Protein AF-A0AA87IMZ4-F1 (afdb_monomer_lite)

Structure (mmCIF, N/CA/C/O backbone):
data_AF-A0AA87IMZ4-F1
#
_entry.id   AF-A0AA87IMZ4-F1
#
loop_
_atom_site.group_PDB
_atom_site.id
_atom_site.type_symbol
_atom_site.label_atom_id
_atom_site.label_alt_id
_atom_site.label_comp_id
_atom_site.label_asym_id
_atom_site.label_entity_id
_atom_site.label_seq_id
_atom_site.pdbx_PDB_ins_code
_atom_site.Cartn_x
_atom_site.Cartn_y
_atom_site.Cartn_z
_atom_site.occupancy
_atom_site.B_iso_or_equiv
_atom_site.auth_seq_id
_atom_site.auth_comp_id
_atom_site.auth_asym_id
_atom_site.auth_atom_id
_atom_site.pdbx_PDB_model_num
ATOM 1 N N . MET A 1 1 ? -17.765 19.071 23.554 1.00 45.53 1 MET A N 1
ATOM 2 C CA . MET A 1 1 ? -17.766 17.863 22.686 1.00 45.53 1 MET A CA 1
ATOM 3 C C . MET A 1 1 ? -16.624 17.782 21.659 1.00 45.53 1 MET A C 1
ATOM 5 O O . MET A 1 1 ? -16.125 16.682 21.465 1.00 45.53 1 MET A O 1
ATOM 9 N N . LYS A 1 2 ? -16.145 18.875 21.032 1.00 45.09 2 LYS A N 1
ATOM 10 C CA . LYS A 1 2 ? -15.076 18.813 19.998 1.00 45.09 2 LYS A CA 1
ATOM 11 C C . LYS A 1 2 ? -13.703 18.301 20.492 1.00 45.09 2 LYS A C 1
ATOM 13 O O . LYS A 1 2 ? -13.0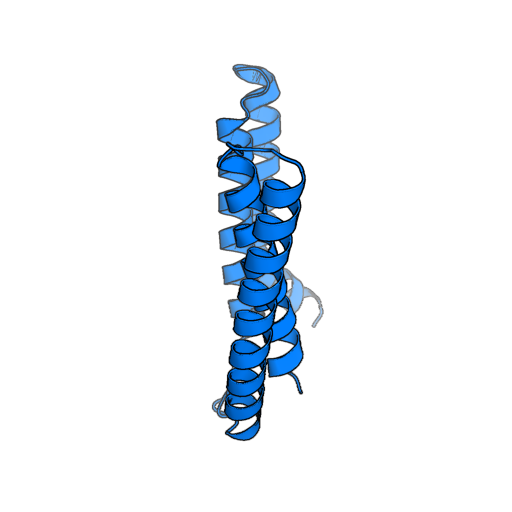43 17.574 19.759 1.00 45.09 2 LYS A O 1
ATOM 18 N N . LYS A 1 3 ? -13.305 18.582 21.744 1.00 49.62 3 LYS A N 1
ATOM 19 C CA . LYS A 1 3 ? -12.009 18.141 22.320 1.00 49.62 3 LYS A CA 1
ATOM 20 C C . LYS A 1 3 ? -11.823 16.610 22.367 1.00 49.62 3 LYS A C 1
ATOM 22 O O . LYS A 1 3 ? -10.709 16.136 22.191 1.00 49.62 3 LYS A O 1
ATOM 27 N N . LYS A 1 4 ? -12.906 15.828 22.523 1.00 58.91 4 LYS A N 1
ATOM 28 C CA . LYS A 1 4 ? -12.846 14.350 22.554 1.00 58.91 4 LYS A CA 1
ATOM 29 C C . LYS A 1 4 ? -12.491 13.726 21.196 1.00 58.91 4 LYS A C 1
ATOM 31 O O . LYS A 1 4 ? -11.897 12.659 21.190 1.00 58.91 4 LYS A O 1
ATOM 36 N N . LYS A 1 5 ? -12.825 14.376 20.069 1.00 60.28 5 LYS A N 1
ATOM 37 C CA . LYS A 1 5 ? -12.535 13.852 18.718 1.00 60.28 5 LYS A CA 1
ATOM 38 C C . LYS A 1 5 ? -11.050 13.960 18.353 1.00 60.28 5 LYS A C 1
ATOM 40 O O . LYS A 1 5 ? -10.497 13.007 17.824 1.00 60.28 5 LYS A O 1
ATOM 45 N N . TYR A 1 6 ? -10.396 15.081 18.666 1.00 62.72 6 TYR A N 1
ATOM 46 C CA . TYR A 1 6 ? -8.963 15.268 18.379 1.00 62.72 6 TYR A CA 1
ATOM 47 C C . TYR A 1 6 ? -8.064 14.409 19.276 1.00 62.72 6 TYR A C 1
ATOM 49 O O . TYR A 1 6 ? -7.035 13.926 18.818 1.00 62.72 6 TYR A O 1
ATOM 57 N N . ALA A 1 7 ? -8.489 14.142 20.516 1.00 70.06 7 ALA A N 1
ATOM 58 C CA . ALA A 1 7 ? -7.759 13.271 21.437 1.00 70.06 7 ALA A CA 1
ATOM 59 C C . ALA A 1 7 ? -7.570 11.839 20.900 1.00 70.06 7 ALA A C 1
ATOM 61 O O . ALA A 1 7 ? -6.567 11.204 21.202 1.00 70.06 7 ALA A O 1
ATOM 62 N N . GLN A 1 8 ? -8.490 11.335 20.071 1.00 75.00 8 GLN A N 1
ATOM 63 C CA . GLN A 1 8 ? -8.351 10.000 19.478 1.00 75.00 8 GLN A CA 1
ATOM 64 C C . GLN A 1 8 ? -7.275 9.968 18.379 1.00 75.00 8 GLN A C 1
ATOM 66 O O . GLN A 1 8 ? -6.652 8.942 18.150 1.00 75.00 8 GLN A O 1
ATOM 71 N N . TRP A 1 9 ? -6.987 11.107 17.743 1.00 81.81 9 TRP A N 1
ATOM 72 C CA . TRP A 1 9 ? -5.956 11.224 16.706 1.00 81.81 9 TRP A CA 1
ATOM 73 C C . TRP A 1 9 ? -4.558 11.530 17.256 1.00 81.81 9 TRP A C 1
ATOM 75 O O . TRP A 1 9 ? -3.615 11.683 16.483 1.00 81.81 9 TRP A O 1
ATOM 85 N N . ASN A 1 10 ? -4.404 11.589 18.582 1.00 85.38 10 ASN A N 1
ATOM 86 C CA . ASN A 1 10 ? -3.187 12.067 19.234 1.00 85.38 10 ASN A CA 1
ATOM 87 C C . ASN A 1 10 ? -1.942 11.246 18.860 1.00 85.38 10 ASN A C 1
ATOM 89 O O . ASN A 1 10 ? -0.884 11.816 18.631 1.00 85.38 10 ASN A O 1
ATOM 93 N N . ILE A 1 11 ? -2.084 9.923 18.715 1.00 84.31 11 ILE A N 1
ATOM 94 C CA . ILE A 1 11 ? -0.974 9.038 18.331 1.00 84.31 11 ILE A CA 1
ATOM 95 C C . ILE A 1 11 ? -0.482 9.378 16.918 1.00 84.31 11 ILE A C 1
ATOM 97 O O . ILE A 1 11 ? 0.705 9.583 16.711 1.00 84.31 11 ILE A O 1
ATOM 101 N N . THR A 1 12 ? -1.390 9.525 15.952 1.00 87.56 12 THR A N 1
ATOM 102 C CA . THR A 1 12 ? -1.039 9.901 14.573 1.00 87.56 12 THR A CA 1
ATOM 103 C C . THR A 1 12 ? -0.405 11.290 14.501 1.00 87.56 12 THR A C 1
ATOM 105 O O . THR A 1 12 ? 0.560 11.493 13.765 1.00 87.56 12 THR A O 1
ATOM 108 N N . ILE A 1 13 ? -0.929 12.249 15.269 1.00 87.06 13 ILE A N 1
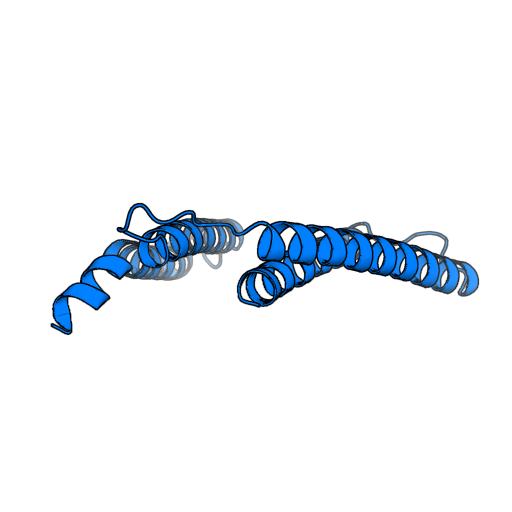ATOM 109 C CA . ILE A 1 13 ? -0.382 13.610 15.333 1.00 87.06 13 ILE A CA 1
ATOM 110 C C . ILE A 1 13 ? 1.041 13.574 15.907 1.00 87.06 13 ILE A C 1
ATOM 112 O O . ILE A 1 13 ? 1.950 14.154 15.315 1.00 87.06 13 ILE A O 1
ATOM 116 N N . ALA A 1 14 ? 1.260 12.830 16.995 1.00 87.94 14 ALA A N 1
ATOM 117 C CA . ALA A 1 14 ? 2.584 12.635 17.580 1.00 87.94 14 ALA A CA 1
ATOM 118 C C . ALA A 1 14 ? 3.557 11.964 16.594 1.00 87.94 14 ALA A C 1
ATOM 120 O O . ALA A 1 14 ? 4.678 12.437 16.419 1.00 87.94 14 ALA A O 1
ATOM 121 N N . SER A 1 15 ? 3.120 10.924 15.877 1.00 88.75 15 SER A N 1
ATOM 122 C CA . SER A 1 15 ? 3.929 10.264 14.843 1.00 88.75 15 SER A CA 1
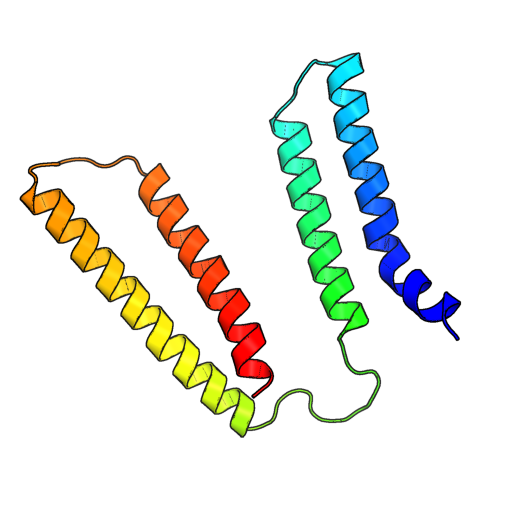ATOM 123 C C . SER A 1 15 ? 4.267 11.181 13.670 1.00 88.75 15 SER A C 1
ATOM 125 O O . SER A 1 15 ? 5.355 11.073 13.113 1.00 88.75 15 SER A O 1
ATOM 127 N N . THR A 1 16 ? 3.381 12.118 13.319 1.00 89.62 16 THR A N 1
ATOM 128 C CA . THR A 1 16 ? 3.662 13.142 12.298 1.00 89.62 16 THR A CA 1
ATOM 129 C C . THR A 1 16 ? 4.770 14.086 12.763 1.00 89.62 16 THR A C 1
ATOM 131 O O . THR A 1 16 ? 5.684 14.380 11.998 1.00 89.62 16 THR A O 1
ATOM 134 N N . GLY A 1 17 ? 4.751 14.492 14.037 1.00 89.94 17 GLY A N 1
ATOM 135 C CA . GLY A 1 17 ? 5.862 15.224 14.651 1.00 89.94 17 GLY A CA 1
ATOM 136 C C . GLY A 1 17 ? 7.173 14.429 14.637 1.00 89.94 17 GLY A C 1
ATOM 137 O O . GLY A 1 17 ? 8.221 14.983 14.316 1.00 89.94 17 GLY A O 1
ATOM 138 N N . GLY A 1 18 ? 7.108 13.119 14.899 1.00 89.19 18 GLY A N 1
ATOM 139 C CA . GLY A 1 18 ? 8.257 12.214 14.796 1.00 89.19 18 GLY A CA 1
ATOM 140 C C . GLY A 1 18 ? 8.851 12.153 13.385 1.00 89.19 18 GLY A C 1
ATOM 141 O O . GLY A 1 18 ? 10.064 12.262 13.232 1.00 89.19 18 GLY A O 1
ATOM 142 N N . LEU A 1 19 ? 8.008 12.065 12.350 1.00 91.56 19 LEU A N 1
ATOM 143 C CA . LEU A 1 19 ? 8.442 12.105 10.948 1.00 91.56 19 LEU A CA 1
ATOM 144 C C . LEU A 1 19 ? 9.164 13.418 10.616 1.00 91.56 19 LEU A C 1
ATOM 146 O O . LEU A 1 19 ? 10.233 13.401 10.013 1.00 91.56 19 LEU A O 1
ATOM 150 N N . ILE A 1 20 ? 8.597 14.551 11.037 1.00 91.56 20 ILE A N 1
ATOM 151 C CA . ILE A 1 20 ? 9.216 15.869 10.850 1.00 91.56 20 ILE A CA 1
ATOM 152 C C . ILE A 1 20 ? 10.585 15.910 11.542 1.00 91.56 20 ILE A C 1
ATOM 154 O O . ILE A 1 20 ? 11.551 16.387 10.953 1.00 91.56 20 ILE A O 1
ATOM 158 N N . GLY A 1 21 ? 10.693 15.346 12.749 1.00 89.69 21 GLY A N 1
ATOM 159 C CA . GLY A 1 21 ? 11.962 15.203 13.462 1.00 89.69 21 GLY A CA 1
ATOM 160 C C . GLY A 1 21 ? 12.997 14.370 12.701 1.00 89.69 21 GLY A C 1
ATOM 161 O O . GLY A 1 21 ? 14.155 14.771 12.633 1.00 89.69 21 GLY A O 1
ATOM 162 N N . VAL A 1 22 ? 12.592 13.261 12.071 1.00 89.62 22 VAL A N 1
ATOM 163 C CA . VAL A 1 22 ? 13.476 12.440 11.219 1.00 89.62 22 VAL A CA 1
ATOM 164 C C . VAL A 1 22 ? 13.934 13.218 9.983 1.00 89.62 22 VAL A C 1
ATOM 166 O O . VAL A 1 22 ? 15.118 13.199 9.656 1.00 89.62 22 VAL A O 1
ATOM 169 N N . ILE A 1 23 ? 13.035 13.945 9.317 1.00 89.62 23 ILE A N 1
ATOM 170 C CA . ILE A 1 23 ? 13.377 14.753 8.133 1.00 89.62 23 ILE A CA 1
ATOM 171 C C . ILE A 1 23 ? 14.370 15.862 8.504 1.00 89.62 23 ILE A C 1
ATOM 173 O O . ILE A 1 23 ? 15.376 16.042 7.826 1.00 89.62 23 ILE A O 1
ATOM 177 N N . ILE A 1 24 ? 14.124 16.581 9.601 1.00 90.44 24 ILE A N 1
ATOM 178 C CA . ILE A 1 24 ? 15.022 17.644 10.068 1.00 90.44 24 ILE A CA 1
ATOM 179 C C . ILE A 1 24 ? 16.362 17.056 10.533 1.00 90.44 24 ILE A C 1
ATOM 181 O O . ILE A 1 24 ? 17.417 17.576 10.182 1.00 90.44 24 ILE A O 1
ATOM 185 N N . GLY A 1 25 ? 16.335 15.959 11.294 1.00 88.12 25 GLY A N 1
ATOM 186 C CA . GLY A 1 25 ? 17.537 15.306 11.809 1.00 88.12 25 GLY A CA 1
ATOM 187 C C . GLY A 1 25 ? 18.441 14.782 10.695 1.00 88.12 25 GLY A C 1
ATOM 188 O O . GLY A 1 25 ? 19.638 15.054 10.699 1.00 88.12 25 GLY A O 1
ATOM 189 N N . THR A 1 26 ? 17.873 14.099 9.700 1.00 89.44 26 THR A N 1
ATOM 190 C CA . THR A 1 26 ? 18.637 13.628 8.532 1.00 89.44 26 THR A CA 1
ATOM 191 C C . THR A 1 26 ? 19.258 14.804 7.779 1.00 89.44 26 THR A C 1
ATOM 193 O O . THR A 1 26 ? 20.468 14.818 7.558 1.00 89.44 26 THR A O 1
ATOM 196 N N . PHE A 1 27 ? 18.479 15.857 7.509 1.00 85.75 27 PHE A N 1
ATOM 197 C CA . PHE A 1 27 ? 18.961 17.047 6.805 1.00 85.75 27 PHE A CA 1
ATOM 198 C C . PHE A 1 27 ? 20.136 17.753 7.507 1.00 85.75 27 PHE A C 1
ATOM 200 O O . PHE A 1 27 ? 21.028 18.258 6.830 1.00 85.75 27 PHE A O 1
ATOM 207 N N . ILE A 1 28 ? 20.157 17.778 8.845 1.00 86.75 28 ILE A N 1
ATOM 208 C CA . ILE A 1 28 ? 21.199 18.456 9.634 1.00 86.75 28 ILE A CA 1
ATOM 209 C C . ILE A 1 28 ? 22.451 17.585 9.827 1.00 86.75 28 ILE A C 1
ATOM 211 O O . ILE A 1 28 ? 23.560 18.110 9.761 1.00 86.75 28 ILE A O 1
ATOM 215 N N . PHE A 1 29 ? 22.298 16.284 10.100 1.00 83.25 29 PHE A N 1
ATOM 216 C CA . PHE A 1 29 ? 23.405 15.448 10.593 1.00 83.25 29 PHE A CA 1
ATOM 217 C C . PHE A 1 29 ? 24.052 14.540 9.543 1.00 83.25 29 PHE A C 1
ATOM 219 O O . PHE A 1 29 ? 25.249 14.278 9.635 1.00 83.25 29 PHE A O 1
ATOM 226 N N . SER A 1 30 ? 23.291 14.033 8.571 1.00 75.94 30 SER A N 1
ATOM 227 C C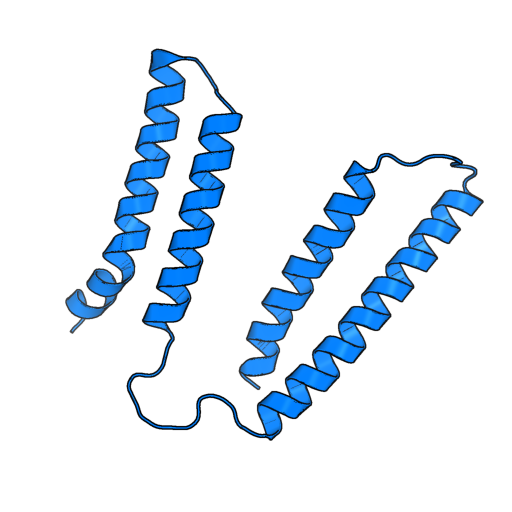A . SER A 1 30 ? 23.768 12.998 7.637 1.00 75.94 30 SER A CA 1
ATOM 228 C C . SER A 1 30 ? 23.512 13.317 6.162 1.00 75.94 30 SER A C 1
ATOM 230 O O . SER A 1 30 ? 23.932 12.555 5.295 1.00 75.94 30 SER A O 1
ATOM 232 N N . GLY A 1 31 ? 22.832 14.428 5.860 1.00 81.88 31 GLY A N 1
ATOM 233 C CA . GLY A 1 31 ? 22.295 14.713 4.529 1.00 81.88 31 GLY A CA 1
ATOM 234 C C . GLY A 1 31 ? 20.975 13.974 4.266 1.00 81.88 31 GLY A C 1
ATOM 235 O O . GLY A 1 31 ? 20.389 13.370 5.165 1.00 81.88 31 GLY A O 1
ATOM 236 N N . ILE A 1 32 ? 20.469 14.028 3.027 1.00 82.69 32 ILE A N 1
ATOM 237 C CA . ILE A 1 32 ? 19.190 13.387 2.665 1.00 82.69 32 ILE A CA 1
ATOM 238 C C . ILE A 1 32 ? 19.356 11.860 2.679 1.00 82.69 32 ILE A C 1
ATOM 240 O O . ILE A 1 32 ? 19.719 11.248 1.675 1.00 82.69 32 ILE A O 1
ATOM 244 N N . ASP A 1 33 ? 19.070 11.246 3.827 1.00 88.62 33 ASP A N 1
ATOM 245 C CA . ASP A 1 33 ? 18.985 9.796 3.976 1.00 88.62 33 ASP A CA 1
ATOM 246 C C . ASP A 1 33 ? 17.582 9.311 3.594 1.00 88.62 33 ASP A C 1
ATOM 248 O O . ASP A 1 33 ? 16.625 9.336 4.378 1.00 88.62 33 ASP A O 1
ATOM 252 N N . TRP A 1 34 ? 17.469 8.843 2.354 1.00 87.12 34 TRP A N 1
ATOM 253 C CA . TRP A 1 34 ? 16.234 8.281 1.823 1.00 87.12 34 TRP A CA 1
ATOM 254 C C . TRP A 1 34 ? 15.756 7.046 2.587 1.00 87.12 34 TRP A C 1
ATOM 256 O O . TRP A 1 34 ? 14.548 6.834 2.670 1.00 87.12 34 TRP A O 1
ATOM 266 N N . SER A 1 35 ? 16.657 6.255 3.177 1.00 89.44 35 SER A N 1
ATOM 267 C CA . SER A 1 35 ? 16.283 5.068 3.950 1.00 89.44 35 SER A CA 1
ATOM 268 C C . SER A 1 35 ? 15.535 5.467 5.221 1.00 89.44 35 SER A C 1
ATOM 270 O O . SER A 1 35 ? 14.432 4.979 5.481 1.00 89.44 35 SER A O 1
ATOM 272 N N . ALA A 1 36 ? 16.079 6.432 5.967 1.00 88.56 36 ALA A N 1
ATOM 273 C CA . ALA A 1 36 ? 15.452 6.959 7.174 1.00 88.56 36 ALA A CA 1
ATOM 274 C C . ALA A 1 36 ? 14.096 7.626 6.882 1.00 88.56 36 ALA A C 1
ATOM 276 O O . ALA A 1 36 ? 13.120 7.391 7.600 1.00 88.56 36 ALA A O 1
ATOM 277 N N . ILE A 1 37 ? 14.001 8.407 5.799 1.00 90.75 37 ILE A N 1
ATOM 278 C CA . ILE A 1 37 ? 12.748 9.064 5.394 1.00 90.75 37 ILE A CA 1
ATOM 279 C C . ILE A 1 37 ? 11.692 8.027 4.997 1.00 90.75 37 ILE A C 1
ATOM 281 O O . ILE A 1 37 ? 10.560 8.086 5.481 1.00 90.75 37 ILE A O 1
ATOM 285 N N . LEU A 1 38 ? 12.045 7.048 4.158 1.00 89.94 38 LEU A N 1
ATOM 286 C CA . LEU A 1 38 ? 11.117 5.998 3.727 1.00 89.94 38 LEU A CA 1
ATOM 287 C C . LEU A 1 38 ? 10.672 5.115 4.899 1.00 89.94 38 LEU A C 1
ATOM 289 O O . LEU A 1 38 ? 9.485 4.789 5.006 1.00 89.94 38 LEU A O 1
ATOM 293 N N . GLY A 1 39 ? 11.585 4.781 5.814 1.00 90.50 39 GLY A N 1
ATOM 294 C CA . GLY A 1 39 ? 11.266 4.073 7.053 1.00 90.50 39 GLY A CA 1
ATOM 295 C C . GLY A 1 39 ? 10.294 4.861 7.934 1.00 90.50 39 GLY A C 1
ATOM 296 O O . GLY A 1 39 ? 9.286 4.316 8.389 1.00 90.50 39 GLY A O 1
ATOM 297 N N . GLY A 1 40 ? 10.532 6.165 8.101 1.00 91.19 40 GLY A N 1
ATOM 298 C CA . GLY A 1 40 ? 9.646 7.067 8.836 1.00 91.19 40 GLY A CA 1
ATOM 299 C C . GLY A 1 40 ? 8.247 7.161 8.223 1.00 91.19 40 GLY A C 1
ATOM 300 O O . GLY A 1 40 ? 7.251 7.046 8.941 1.00 91.19 40 GLY A O 1
ATOM 301 N N . ILE A 1 41 ? 8.154 7.318 6.897 1.00 92.06 41 ILE A N 1
ATOM 302 C CA . ILE A 1 41 ? 6.872 7.362 6.173 1.00 92.06 41 ILE A CA 1
ATOM 303 C C . ILE A 1 41 ? 6.114 6.047 6.362 1.00 92.06 41 ILE A C 1
ATOM 305 O O . ILE A 1 41 ? 4.919 6.058 6.657 1.00 92.06 41 ILE A O 1
ATOM 309 N N . THR A 1 42 ? 6.812 4.916 6.247 1.00 90.19 42 THR A N 1
ATOM 310 C CA . THR A 1 42 ? 6.221 3.585 6.426 1.00 90.19 42 THR A CA 1
ATOM 311 C C . THR A 1 42 ? 5.674 3.410 7.843 1.00 90.19 42 THR A C 1
ATOM 313 O O . THR A 1 42 ? 4.523 3.007 8.018 1.00 90.19 42 THR A O 1
ATOM 316 N N . GLY A 1 43 ? 6.450 3.783 8.866 1.00 90.25 43 GLY A N 1
ATOM 317 C CA . GLY A 1 43 ? 6.010 3.736 10.263 1.00 90.25 43 GLY A CA 1
ATOM 318 C C . GLY A 1 43 ? 4.791 4.624 10.529 1.00 90.25 43 GLY A C 1
ATOM 319 O O . GLY A 1 43 ? 3.823 4.185 11.155 1.00 90.25 43 GLY A O 1
ATOM 320 N N . LEU A 1 44 ? 4.788 5.849 9.992 1.00 93.12 44 LEU A N 1
ATOM 321 C CA . LEU A 1 44 ? 3.645 6.758 10.092 1.00 93.12 44 LEU A CA 1
ATOM 322 C C . LEU A 1 44 ? 2.398 6.175 9.426 1.00 93.12 44 LEU A C 1
ATOM 324 O O . LEU A 1 44 ? 1.309 6.273 9.988 1.00 93.12 44 LEU A O 1
ATOM 328 N N . PHE A 1 45 ? 2.548 5.546 8.262 1.00 89.12 45 PHE A N 1
ATOM 329 C CA . PHE A 1 45 ? 1.436 4.929 7.548 1.00 89.12 45 PHE A CA 1
ATOM 330 C C . PHE A 1 45 ? 0.800 3.786 8.353 1.00 89.12 45 PHE A C 1
ATOM 332 O O . PHE A 1 45 ? -0.424 3.734 8.483 1.00 89.12 45 PHE A O 1
ATOM 339 N N . ILE A 1 46 ? 1.615 2.924 8.972 1.00 89.44 46 ILE A N 1
ATOM 340 C CA . ILE A 1 46 ? 1.137 1.836 9.842 1.00 89.44 46 ILE A CA 1
ATOM 341 C C . ILE A 1 46 ? 0.365 2.399 11.040 1.00 89.44 46 ILE A C 1
ATOM 343 O O . ILE A 1 46 ? -0.756 1.968 11.320 1.00 89.44 46 ILE A O 1
ATOM 347 N N . ILE A 1 47 ? 0.929 3.396 11.727 1.00 91.31 47 ILE A N 1
ATOM 348 C CA . ILE A 1 47 ? 0.289 4.018 12.893 1.00 91.31 47 ILE A CA 1
ATOM 349 C C . ILE A 1 47 ? -1.000 4.743 12.492 1.00 91.31 47 ILE A C 1
ATOM 351 O O . ILE A 1 47 ? -2.005 4.667 13.202 1.00 91.31 47 ILE A O 1
ATOM 355 N N . PHE A 1 48 ? -1.001 5.427 11.347 1.00 89.81 48 PHE A N 1
ATOM 356 C CA . PHE A 1 48 ? -2.187 6.074 10.799 1.00 89.81 48 PHE A CA 1
ATOM 357 C C . PHE A 1 48 ? -3.302 5.062 10.534 1.00 89.81 48 PHE A C 1
ATOM 359 O O . PHE A 1 48 ? -4.426 5.288 10.976 1.00 89.81 48 PHE A O 1
ATOM 366 N N . LEU A 1 49 ? -3.002 3.944 9.866 1.00 86.44 49 LEU A N 1
ATOM 367 C CA . LEU A 1 49 ? -3.985 2.893 9.605 1.00 86.44 49 LEU A CA 1
ATOM 368 C C . LEU A 1 49 ? -4.525 2.298 10.906 1.00 86.44 49 LEU A C 1
ATOM 370 O O . LEU A 1 49 ? -5.740 2.232 11.079 1.00 86.44 49 LEU A O 1
ATOM 374 N N . GLY A 1 50 ? -3.648 1.930 11.844 1.00 85.75 50 GLY A N 1
ATOM 375 C CA . GLY A 1 50 ? -4.058 1.394 13.143 1.00 85.75 50 GLY A CA 1
ATOM 376 C C . GLY A 1 50 ? -4.983 2.351 13.898 1.00 85.75 50 GLY A C 1
ATOM 377 O O . GLY A 1 50 ? -6.046 1.952 14.379 1.00 85.75 50 GLY A O 1
ATOM 378 N N . ASN A 1 51 ? -4.640 3.640 13.929 1.00 88.69 51 ASN A N 1
ATOM 379 C CA . ASN A 1 51 ? -5.472 4.641 14.584 1.00 88.69 51 ASN A CA 1
ATOM 380 C C . ASN A 1 51 ? -6.782 4.913 13.824 1.00 88.69 51 ASN A C 1
ATOM 382 O O . ASN A 1 51 ? -7.834 5.099 14.432 1.00 88.69 51 ASN A O 1
ATOM 386 N N . LEU A 1 52 ? -6.758 4.879 12.490 1.00 85.06 52 LEU A N 1
ATOM 387 C CA . LEU A 1 52 ? -7.957 4.989 11.663 1.00 85.06 52 LEU A CA 1
ATOM 388 C C . LEU A 1 52 ? -8.950 3.863 11.980 1.00 85.06 52 LEU A C 1
ATOM 390 O O . LEU A 1 52 ? -10.143 4.140 12.122 1.00 85.06 52 LEU A O 1
ATOM 394 N N . PH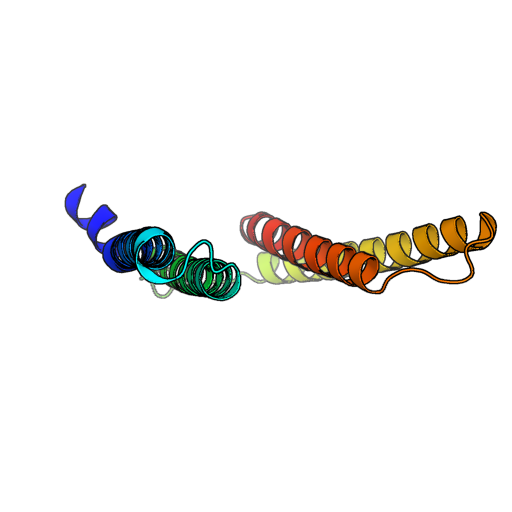E A 1 53 ? -8.473 2.621 12.116 1.00 82.44 53 PHE A N 1
ATOM 395 C CA . PHE A 1 53 ? -9.304 1.488 12.529 1.00 82.44 53 PHE A CA 1
ATOM 396 C C . PHE A 1 53 ? -9.823 1.664 13.957 1.00 82.44 53 PHE A C 1
ATOM 398 O O . PHE A 1 53 ? -11.021 1.514 14.178 1.00 82.44 53 PHE A O 1
ATOM 405 N N . TYR A 1 54 ? -8.973 2.078 14.902 1.00 82.75 54 TYR A N 1
ATOM 406 C CA . TYR A 1 54 ? -9.383 2.341 16.286 1.00 82.75 54 TYR A CA 1
ATOM 407 C C . TYR A 1 54 ? -10.486 3.408 16.389 1.00 82.75 54 TYR A C 1
ATOM 409 O O . TYR A 1 54 ? -11.462 3.242 17.117 1.00 82.75 54 TYR A O 1
ATOM 417 N N . VAL A 1 55 ? -10.363 4.501 15.632 1.00 81.56 55 VAL A N 1
ATOM 418 C CA . VAL A 1 55 ? -11.348 5.594 15.617 1.00 81.56 55 VAL A CA 1
ATOM 419 C C . VAL A 1 55 ? -12.657 5.175 14.944 1.00 81.56 55 VAL A C 1
ATOM 421 O O . VAL A 1 55 ? -13.720 5.668 15.326 1.00 81.56 55 VAL A O 1
ATOM 424 N N . ARG A 1 56 ? -12.589 4.316 13.919 1.00 76.94 56 ARG A N 1
ATOM 425 C CA . ARG A 1 56 ? -13.759 3.877 13.142 1.00 76.94 56 ARG A CA 1
ATOM 426 C C . ARG A 1 56 ? -14.447 2.628 13.684 1.00 76.94 56 ARG A C 1
ATOM 428 O O . ARG A 1 56 ? -15.587 2.395 13.291 1.00 76.94 56 ARG A O 1
ATOM 435 N N . SER A 1 57 ? -13.791 1.852 14.542 1.00 74.69 57 SER A N 1
ATOM 436 C CA . SER A 1 57 ? -14.394 0.678 15.171 1.00 74.69 57 SER A CA 1
ATOM 437 C C . SER A 1 57 ? -15.578 1.095 16.041 1.00 74.69 57 SER A C 1
ATOM 439 O O . SER A 1 57 ? -15.554 2.126 16.730 1.00 74.69 57 SER A O 1
ATOM 441 N N . LYS A 1 58 ? -16.660 0.319 15.950 1.00 63.97 58 LYS A N 1
ATOM 442 C CA . LYS A 1 58 ? -17.869 0.586 16.719 1.00 63.97 58 LYS A CA 1
ATOM 443 C C . LYS A 1 58 ? -17.599 0.299 18.192 1.00 63.97 58 LYS A C 1
ATOM 445 O O . LYS A 1 58 ? -16.898 -0.635 18.556 1.00 63.97 58 LYS A O 1
ATOM 450 N N . LYS A 1 59 ? -18.189 1.117 19.063 1.00 69.56 59 LYS A N 1
ATOM 451 C CA . LYS A 1 59 ? -18.188 0.869 20.515 1.00 69.56 59 LYS A CA 1
ATOM 452 C C . LYS A 1 59 ? -19.414 0.085 20.981 1.00 69.56 59 LYS A C 1
ATOM 454 O O . LYS A 1 59 ? -19.515 -0.229 22.164 1.00 69.56 59 LYS A O 1
ATOM 459 N N . ASP A 1 60 ? -20.364 -0.149 20.082 1.00 72.00 60 ASP A N 1
ATOM 460 C CA . ASP A 1 60 ? -21.571 -0.916 20.359 1.00 72.00 60 ASP A CA 1
ATOM 461 C C . ASP A 1 60 ? -21.358 -2.405 20.046 1.00 72.00 60 ASP A C 1
ATOM 463 O O . ASP A 1 60 ? -20.406 -2.786 19.373 1.00 72.00 60 ASP A O 1
ATOM 467 N N . LYS A 1 61 ? -22.235 -3.260 20.581 1.00 67.88 61 LYS A N 1
ATOM 468 C CA . LYS A 1 61 ? -22.176 -4.718 20.390 1.00 67.88 61 LYS A CA 1
ATOM 469 C C . LYS A 1 61 ? -22.921 -5.181 19.130 1.00 67.88 61 LYS A C 1
ATOM 471 O O . LYS A 1 61 ? -23.329 -6.338 19.064 1.00 67.88 61 LYS A O 1
ATOM 476 N N . THR A 1 62 ? -23.178 -4.289 18.168 1.00 67.25 62 THR A N 1
ATOM 477 C CA . THR A 1 62 ? -23.846 -4.704 16.927 1.00 67.25 62 THR A CA 1
ATOM 478 C C . THR A 1 62 ? -22.862 -5.455 16.034 1.00 67.25 62 THR A C 1
ATOM 480 O O . THR A 1 62 ? -21.686 -5.088 16.004 1.00 67.25 62 THR A O 1
ATOM 483 N N . PRO A 1 63 ? -23.306 -6.493 15.302 1.00 66.06 63 PRO A N 1
ATOM 484 C CA . PRO A 1 63 ? -22.454 -7.159 14.328 1.00 66.06 63 PRO A CA 1
ATOM 485 C C . PRO A 1 63 ? -21.859 -6.130 13.360 1.00 66.06 63 PRO A C 1
ATOM 487 O O . PRO A 1 63 ? -22.576 -5.310 12.780 1.00 66.06 63 PRO A O 1
ATOM 490 N N . GLU A 1 64 ? -20.534 -6.140 13.215 1.00 65.75 64 GLU A N 1
ATOM 491 C CA . GLU A 1 64 ? -19.835 -5.213 12.319 1.00 65.75 64 GLU A CA 1
ATOM 492 C C . GLU A 1 64 ? -20.060 -5.561 10.841 1.00 65.75 64 GLU A C 1
ATOM 494 O O . GLU A 1 64 ? -19.966 -4.680 9.986 1.00 65.75 64 GLU A O 1
ATOM 499 N N . VAL A 1 65 ? -20.396 -6.821 10.542 1.00 68.12 65 VAL A N 1
ATOM 500 C CA . VAL A 1 65 ? -20.558 -7.340 9.182 1.00 68.12 65 VAL A CA 1
ATOM 501 C C . VAL A 1 65 ? -21.914 -8.023 9.043 1.00 68.12 65 VAL A C 1
ATOM 503 O O . VAL A 1 65 ? -22.218 -8.972 9.759 1.00 68.12 65 VAL A O 1
ATOM 506 N N . ASP A 1 66 ? -22.707 -7.525 8.100 1.00 79.56 66 ASP A N 1
ATOM 507 C CA . ASP A 1 66 ? -23.948 -8.142 7.635 1.00 79.56 66 ASP A CA 1
ATOM 508 C C . ASP A 1 66 ? -23.638 -9.178 6.531 1.00 79.56 66 ASP A C 1
ATOM 510 O O . ASP A 1 66 ? -22.656 -9.037 5.791 1.00 79.56 66 ASP A O 1
ATOM 514 N N . GLU A 1 67 ? -24.483 -10.198 6.370 1.00 83.88 67 GLU A N 1
ATOM 515 C CA . GLU A 1 67 ? -24.385 -11.199 5.296 1.00 83.88 67 GLU A CA 1
ATOM 516 C C . GLU A 1 67 ? -24.361 -10.532 3.912 1.00 83.88 67 GLU A C 1
ATOM 518 O O . GLU A 1 67 ? -23.627 -10.948 3.008 1.00 83.88 67 GLU A O 1
ATOM 523 N N . ARG A 1 68 ? -25.105 -9.427 3.762 1.00 82.31 68 ARG A N 1
ATOM 524 C CA . ARG A 1 68 ? -25.108 -8.593 2.554 1.00 82.31 68 ARG A CA 1
ATOM 525 C C . ARG A 1 68 ? -23.730 -7.999 2.268 1.00 82.31 68 ARG A C 1
ATOM 527 O O . ARG A 1 68 ? -23.249 -8.080 1.136 1.00 82.31 68 ARG A O 1
ATOM 534 N N . THR A 1 69 ? -23.076 -7.454 3.292 1.00 85.12 69 THR A N 1
ATOM 535 C CA . THR A 1 69 ? -21.721 -6.901 3.189 1.00 85.12 69 THR A CA 1
ATOM 536 C C . THR A 1 69 ? -20.726 -7.995 2.819 1.00 85.12 69 THR A C 1
ATOM 538 O O . THR A 1 69 ? -19.905 -7.797 1.925 1.00 85.12 69 THR A O 1
ATOM 541 N N . LEU A 1 70 ? -20.834 -9.177 3.432 1.00 86.00 70 LEU A N 1
ATOM 542 C CA . LEU A 1 70 ? -19.969 -10.316 3.121 1.00 86.00 70 LEU A CA 1
ATOM 543 C C . LEU A 1 70 ? -20.103 -10.748 1.652 1.00 86.00 70 LEU A C 1
ATOM 545 O O . LEU A 1 70 ? -19.098 -10.947 0.966 1.00 86.00 70 LEU A O 1
ATOM 549 N N . ASN A 1 71 ? -21.332 -10.847 1.141 1.00 89.75 71 ASN A N 1
ATOM 550 C CA . ASN A 1 71 ? -21.574 -11.254 -0.241 1.00 89.75 71 ASN A CA 1
ATOM 551 C C . ASN A 1 71 ? -21.094 -10.192 -1.250 1.00 89.75 71 ASN A C 1
ATOM 553 O O . ASN A 1 71 ? -20.479 -10.531 -2.264 1.00 89.75 71 ASN A O 1
ATOM 557 N N . ASN A 1 72 ? -21.305 -8.905 -0.955 1.00 89.12 72 ASN A N 1
ATOM 558 C CA . ASN A 1 72 ? -20.802 -7.796 -1.771 1.00 89.12 72 ASN A CA 1
ATOM 559 C C . ASN A 1 72 ? -19.268 -7.790 -1.830 1.00 89.12 72 ASN A C 1
ATOM 561 O O . ASN A 1 72 ? -18.693 -7.678 -2.913 1.00 89.12 72 ASN A O 1
ATOM 565 N N . MET A 1 73 ? -18.605 -7.985 -0.687 1.00 90.19 73 MET A N 1
ATOM 566 C CA . MET A 1 73 ? -17.146 -8.074 -0.602 1.00 90.19 73 MET A CA 1
ATOM 567 C C . MET A 1 73 ? -16.604 -9.275 -1.379 1.00 90.19 73 MET A C 1
ATOM 569 O O . MET A 1 73 ? -15.649 -9.134 -2.140 1.00 90.19 73 MET A O 1
ATOM 573 N N . ARG A 1 74 ? -17.242 -10.447 -1.255 1.00 90.69 74 ARG A N 1
ATOM 574 C CA . ARG A 1 74 ? -16.848 -11.652 -1.999 1.00 90.69 74 ARG A CA 1
ATOM 575 C C . ARG A 1 74 ? -16.943 -11.443 -3.510 1.00 90.69 74 ARG A C 1
ATOM 577 O O . ARG A 1 74 ? -16.004 -11.778 -4.228 1.00 90.69 74 ARG A O 1
ATOM 584 N N . LYS A 1 75 ? -18.049 -10.865 -3.993 1.00 92.75 75 LYS A N 1
ATOM 585 C CA . LYS A 1 75 ? -18.225 -10.538 -5.419 1.00 92.75 75 LYS A CA 1
ATOM 586 C C . LYS A 1 75 ? -17.187 -9.526 -5.892 1.00 92.75 75 LYS A C 1
ATOM 588 O O . LYS A 1 75 ? -16.581 -9.726 -6.9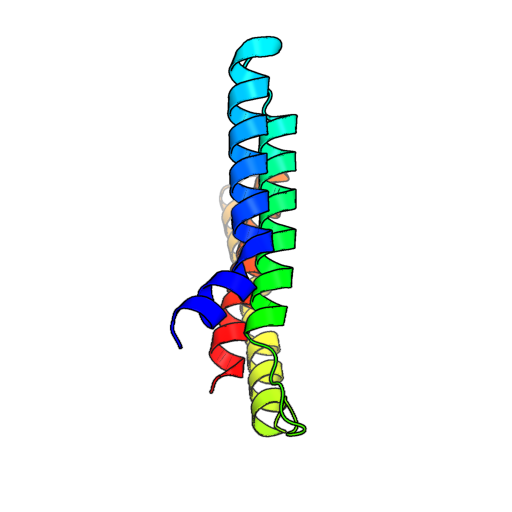38 1.00 92.75 75 LYS A O 1
ATOM 593 N N . TYR A 1 76 ? -16.955 -8.476 -5.109 1.00 93.94 76 TYR A N 1
ATOM 594 C CA . TYR A 1 76 ? -15.962 -7.458 -5.428 1.00 93.94 76 TYR A CA 1
ATOM 595 C C . TYR A 1 76 ? -14.555 -8.049 -5.572 1.00 93.94 76 TYR A C 1
ATOM 597 O O . TYR A 1 76 ? -13.919 -7.838 -6.602 1.00 93.94 76 TYR A O 1
ATOM 605 N N . TYR A 1 77 ? -14.096 -8.841 -4.596 1.00 93.81 77 TYR A N 1
ATOM 606 C CA . TYR A 1 77 ? -12.772 -9.462 -4.658 1.00 93.81 77 TYR A CA 1
ATOM 607 C C . TYR A 1 77 ? -12.637 -10.452 -5.816 1.00 93.81 77 TYR A C 1
ATOM 609 O O . TYR A 1 77 ? -11.598 -10.483 -6.470 1.00 93.81 77 TYR A O 1
ATOM 617 N N . ALA A 1 78 ? -13.691 -11.216 -6.119 1.00 94.19 78 ALA A N 1
ATOM 618 C CA . ALA A 1 78 ? -13.693 -12.100 -7.279 1.00 94.19 78 ALA A CA 1
ATOM 619 C C . ALA A 1 78 ? -13.553 -11.313 -8.594 1.00 94.19 78 ALA A C 1
ATOM 621 O O . ALA A 1 78 ? -12.756 -11.686 -9.451 1.00 94.19 78 ALA A O 1
ATOM 622 N N . ILE A 1 79 ? -14.284 -10.207 -8.755 1.00 94.75 79 ILE A N 1
ATOM 623 C CA . ILE A 1 79 ? -14.231 -9.388 -9.974 1.00 94.75 79 ILE A CA 1
ATOM 624 C C . ILE A 1 79 ? -12.874 -8.693 -10.103 1.00 94.75 79 ILE A C 1
ATOM 626 O O . ILE A 1 79 ? -12.234 -8.798 -11.147 1.00 94.75 79 ILE A O 1
ATOM 630 N N . ILE A 1 80 ? -12.408 -8.010 -9.052 1.00 95.12 80 ILE A N 1
ATOM 631 C CA . ILE A 1 80 ? -11.175 -7.217 -9.123 1.00 95.12 80 ILE A CA 1
ATOM 632 C C . ILE A 1 80 ? -9.939 -8.097 -9.345 1.00 95.12 80 ILE A C 1
ATOM 634 O O . ILE A 1 80 ? -9.054 -7.699 -10.094 1.00 95.12 80 ILE A O 1
ATOM 638 N N . ALA A 1 81 ? -9.893 -9.306 -8.769 1.00 94.06 81 ALA A N 1
ATOM 639 C CA . ALA A 1 81 ? -8.791 -10.244 -8.977 1.00 94.06 81 ALA A CA 1
ATOM 640 C C . ALA A 1 81 ? -8.735 -10.757 -10.425 1.00 94.06 81 ALA A C 1
ATOM 642 O O . ALA A 1 81 ? -7.659 -10.810 -11.019 1.00 94.06 81 ALA A O 1
ATOM 643 N N . ASN A 1 82 ? -9.888 -11.081 -11.020 1.00 95.50 82 ASN A N 1
ATOM 644 C CA . ASN A 1 82 ? -9.947 -11.501 -12.422 1.00 95.50 82 ASN A CA 1
ATOM 645 C C . ASN A 1 82 ? -9.620 -10.347 -13.378 1.00 95.50 82 ASN A C 1
ATOM 647 O O . ASN A 1 82 ? -8.874 -10.548 -14.332 1.00 95.50 82 ASN A O 1
ATOM 651 N N . LEU A 1 83 ? -10.115 -9.134 -13.107 1.00 95.69 83 LEU A N 1
ATOM 652 C CA . LEU A 1 83 ? -9.749 -7.942 -13.880 1.00 95.69 83 LEU A CA 1
ATOM 653 C C . LEU A 1 83 ? -8.249 -7.654 -13.795 1.00 95.69 83 LEU A C 1
ATOM 655 O O . LEU A 1 83 ? -7.632 -7.334 -14.805 1.00 95.69 83 LEU A O 1
ATOM 659 N N . PHE A 1 84 ? -7.658 -7.801 -12.610 1.00 95.38 84 PHE A N 1
ATOM 660 C CA . PHE A 1 84 ? -6.226 -7.635 -12.399 1.00 95.38 84 PHE A CA 1
ATOM 661 C C . PHE A 1 84 ? -5.402 -8.640 -13.205 1.00 95.38 84 PHE A C 1
ATOM 663 O O . PHE A 1 84 ? -4.510 -8.233 -13.946 1.00 95.38 84 PHE A O 1
ATOM 670 N N . LEU A 1 85 ? -5.718 -9.936 -13.103 1.00 96.00 85 LEU A N 1
ATOM 671 C CA . LEU A 1 85 ? -5.021 -10.975 -13.864 1.00 96.00 85 LEU A CA 1
ATOM 672 C C . LEU A 1 85 ? -5.222 -10.798 -15.371 1.00 96.00 85 LEU A C 1
ATOM 674 O O . LEU A 1 85 ? -4.263 -10.900 -16.130 1.00 96.00 85 LEU A O 1
ATOM 678 N N . GLY A 1 86 ? -6.441 -10.474 -15.806 1.00 96.94 86 GLY A N 1
ATOM 679 C CA . GLY A 1 86 ? -6.733 -10.185 -17.208 1.00 96.94 86 GLY A CA 1
ATOM 680 C C . GLY A 1 86 ? -5.908 -9.010 -17.732 1.00 96.94 86 GLY A C 1
ATOM 681 O O . GLY A 1 86 ? -5.252 -9.131 -18.762 1.00 96.94 86 GLY A O 1
ATOM 682 N N . ALA A 1 87 ? -5.870 -7.898 -16.994 1.00 95.94 87 ALA A N 1
ATOM 683 C CA . ALA A 1 87 ? -5.056 -6.738 -17.347 1.00 95.94 87 ALA A CA 1
ATOM 684 C C . ALA A 1 87 ? -3.552 -7.061 -17.362 1.00 95.94 87 ALA A C 1
ATOM 686 O O . ALA A 1 87 ? -2.854 -6.608 -18.268 1.00 95.94 87 ALA A O 1
ATOM 687 N N . LEU A 1 88 ? -3.062 -7.869 -16.412 1.00 94.81 88 LEU A N 1
ATOM 688 C CA . LEU A 1 88 ? -1.669 -8.322 -16.381 1.00 94.81 88 LEU A CA 1
ATOM 689 C C . LEU A 1 88 ? -1.319 -9.090 -17.654 1.00 94.81 88 LEU A C 1
ATOM 691 O O . LEU A 1 88 ? -0.356 -8.746 -18.332 1.00 94.81 88 LEU A O 1
ATOM 695 N N . PHE A 1 89 ? -2.110 -10.109 -17.996 1.00 95.25 89 PHE A N 1
ATOM 696 C CA . PHE A 1 89 ? -1.844 -10.940 -19.168 1.00 95.25 89 PHE A CA 1
ATOM 697 C C . PHE A 1 89 ? -1.957 -10.153 -20.472 1.00 95.25 89 PHE A C 1
ATOM 699 O O . PHE A 1 89 ? -1.113 -10.327 -21.346 1.00 95.25 89 PHE A O 1
ATOM 706 N N . LEU A 1 90 ? -2.937 -9.252 -20.593 1.00 96.25 90 LEU A N 1
ATOM 707 C CA . LEU A 1 90 ? -3.058 -8.374 -21.760 1.00 96.25 90 LEU A CA 1
ATOM 708 C C . LEU A 1 90 ? -1.843 -7.451 -21.907 1.00 96.25 90 LEU A C 1
ATOM 710 O O . LEU A 1 90 ? -1.332 -7.282 -23.012 1.00 96.25 90 LEU A O 1
ATOM 714 N N . MET A 1 91 ? -1.357 -6.881 -20.804 1.00 93.69 91 MET A N 1
ATOM 715 C CA . MET A 1 91 ? -0.185 -6.008 -20.820 1.00 93.69 91 MET A CA 1
ATOM 716 C C . MET A 1 91 ? 1.089 -6.781 -21.171 1.00 93.69 91 MET A C 1
ATOM 718 O O . MET A 1 91 ? 1.860 -6.327 -22.012 1.00 93.69 91 MET A O 1
ATOM 722 N N . LEU A 1 92 ? 1.289 -7.967 -20.587 1.00 92.81 92 LEU A N 1
ATOM 723 C CA . LEU A 1 92 ? 2.418 -8.837 -20.923 1.00 92.81 92 LEU A CA 1
ATOM 724 C C . LEU A 1 92 ? 2.375 -9.261 -22.395 1.00 92.81 92 LEU A C 1
ATOM 726 O O . LEU A 1 92 ? 3.385 -9.142 -23.078 1.00 92.81 92 LEU A O 1
ATOM 730 N N . ALA A 1 93 ? 1.209 -9.658 -22.911 1.00 94.62 93 ALA A N 1
ATOM 731 C CA . ALA A 1 93 ? 1.042 -10.013 -24.319 1.00 94.62 93 ALA A CA 1
ATOM 732 C C . ALA A 1 93 ? 1.370 -8.841 -25.259 1.00 94.62 93 ALA A C 1
ATOM 734 O O . ALA A 1 93 ? 2.050 -9.036 -26.265 1.00 94.62 93 ALA A O 1
ATOM 735 N N . ALA A 1 94 ? 0.936 -7.621 -24.922 1.00 95.19 94 ALA A N 1
ATOM 736 C CA . ALA A 1 94 ? 1.262 -6.425 -25.694 1.00 95.19 94 ALA A CA 1
ATOM 737 C C . ALA A 1 94 ? 2.774 -6.141 -25.702 1.00 95.19 94 ALA A C 1
ATOM 739 O O . ALA A 1 94 ? 3.343 -5.876 -26.757 1.00 95.19 94 ALA A O 1
ATOM 740 N N . ILE A 1 95 ? 3.436 -6.251 -24.546 1.00 94.00 95 ILE A N 1
ATOM 741 C CA . ILE A 1 95 ? 4.888 -6.065 -24.410 1.00 94.00 95 ILE A CA 1
ATOM 742 C C . ILE A 1 95 ? 5.654 -7.121 -25.222 1.00 94.00 95 ILE A C 1
ATOM 744 O O . ILE A 1 95 ? 6.580 -6.773 -25.954 1.00 94.00 95 ILE A O 1
ATOM 748 N N . THR A 1 96 ? 5.235 -8.388 -25.159 1.00 93.38 96 THR A N 1
ATOM 749 C CA . THR A 1 96 ? 5.822 -9.472 -25.960 1.00 93.38 96 THR A CA 1
ATOM 750 C C . THR A 1 96 ? 5.632 -9.230 -27.457 1.00 93.38 96 THR A C 1
ATOM 752 O O . THR A 1 96 ? 6.573 -9.399 -28.226 1.00 93.38 96 THR A O 1
ATOM 755 N N . TYR A 1 97 ? 4.450 -8.778 -27.887 1.00 96.06 97 TYR A N 1
ATOM 756 C CA . TYR A 1 97 ? 4.193 -8.444 -29.292 1.00 96.06 97 TYR A CA 1
ATOM 757 C C . TYR A 1 97 ? 5.077 -7.292 -29.799 1.00 96.06 97 TYR A C 1
ATOM 759 O O . TYR A 1 97 ? 5.471 -7.279 -30.962 1.00 96.06 97 TYR A O 1
ATOM 767 N N . MET A 1 98 ? 5.437 -6.348 -28.927 1.00 95.25 98 MET A N 1
ATOM 768 C CA . MET A 1 98 ? 6.371 -5.261 -29.242 1.00 95.25 98 MET A CA 1
ATOM 769 C C . MET A 1 98 ? 7.844 -5.709 -29.306 1.00 95.25 98 MET A C 1
ATOM 771 O O . MET A 1 98 ? 8.707 -4.883 -29.594 1.00 95.25 98 MET A O 1
ATOM 775 N N . GLY A 1 99 ? 8.143 -6.991 -29.060 1.00 95.06 99 GLY A N 1
ATOM 776 C CA . GLY A 1 99 ? 9.497 -7.548 -29.135 1.00 95.06 99 GLY A CA 1
ATOM 777 C C . GLY A 1 99 ? 10.358 -7.283 -27.899 1.00 95.06 99 GLY A C 1
ATOM 778 O O . GLY A 1 99 ? 11.581 -7.370 -27.974 1.00 95.06 99 GLY A O 1
ATOM 779 N N . TYR A 1 100 ? 9.751 -6.934 -26.760 1.00 92.75 100 TYR A N 1
ATOM 780 C CA . TYR A 1 100 ? 10.482 -6.834 -25.498 1.00 92.75 100 TYR A CA 1
ATOM 781 C C . TYR A 1 100 ? 10.601 -8.215 -24.843 1.00 92.75 100 TYR A C 1
ATOM 783 O O . TYR A 1 100 ? 9.637 -8.727 -24.273 1.00 92.75 100 TYR A O 1
ATOM 791 N N . ASP A 1 101 ? 11.806 -8.784 -24.868 1.00 87.25 101 ASP A N 1
ATOM 792 C CA . ASP A 1 101 ? 12.093 -10.095 -24.265 1.00 87.25 101 ASP A CA 1
ATOM 793 C C . ASP A 1 101 ? 12.300 -10.036 -22.744 1.00 87.25 101 ASP A C 1
ATOM 795 O O . ASP A 1 101 ? 12.219 -11.049 -22.048 1.00 87.25 101 ASP A O 1
ATOM 799 N N . GLN A 1 102 ? 12.596 -8.849 -22.208 1.00 90.44 102 GLN A N 1
ATOM 800 C CA . GLN A 1 102 ? 12.878 -8.641 -20.791 1.00 90.44 102 GLN A CA 1
ATOM 801 C C . GLN A 1 102 ? 12.240 -7.346 -20.297 1.00 90.44 102 GLN A C 1
ATOM 803 O O . GLN A 1 102 ? 12.306 -6.306 -20.952 1.00 90.44 102 GLN A O 1
ATOM 808 N N . ILE A 1 103 ? 11.666 -7.405 -19.096 1.00 89.75 103 ILE A N 1
ATOM 809 C CA . ILE A 1 103 ? 11.154 -6.240 -18.377 1.00 89.75 103 ILE A CA 1
ATOM 810 C C . ILE A 1 103 ? 11.799 -6.157 -17.001 1.00 89.75 103 ILE A C 1
ATOM 812 O O . ILE A 1 103 ? 12.070 -7.170 -16.355 1.00 89.75 103 ILE A O 1
ATOM 816 N N . SER A 1 104 ? 12.016 -4.932 -16.527 1.00 92.94 104 SER A N 1
ATOM 817 C CA . SER A 1 104 ? 12.451 -4.727 -15.149 1.00 92.94 104 SER A CA 1
ATOM 818 C C . SER A 1 104 ? 11.376 -5.213 -14.176 1.00 92.94 104 SER A C 1
ATOM 820 O O . SER A 1 104 ? 10.198 -4.867 -14.298 1.00 92.94 104 SER A O 1
ATOM 822 N N . ILE A 1 105 ? 11.806 -5.941 -13.146 1.00 92.44 105 ILE A N 1
ATOM 823 C CA . ILE A 1 105 ? 10.950 -6.429 -12.056 1.00 92.44 105 ILE A CA 1
ATOM 824 C C . ILE A 1 105 ? 10.245 -5.259 -11.343 1.00 92.44 105 ILE A C 1
ATOM 826 O O . ILE A 1 105 ? 9.140 -5.418 -10.826 1.00 92.44 105 ILE A O 1
ATOM 830 N N . SER A 1 106 ? 10.828 -4.053 -11.362 1.00 91.75 106 SER A N 1
ATOM 831 C CA . SER A 1 106 ? 10.208 -2.850 -10.787 1.00 91.75 106 SER A CA 1
ATOM 832 C C . SER A 1 106 ? 8.818 -2.550 -11.363 1.00 91.75 106 SER A C 1
ATOM 834 O O . SER A 1 106 ? 7.939 -2.123 -10.616 1.00 91.75 106 SER A O 1
ATOM 836 N N . TYR A 1 107 ? 8.573 -2.823 -12.649 1.00 91.00 107 TYR A N 1
ATOM 837 C CA . TYR A 1 107 ? 7.257 -2.614 -13.261 1.00 91.00 107 TYR A CA 1
ATOM 838 C C . TYR A 1 107 ? 6.202 -3.581 -12.715 1.00 91.00 107 TYR A C 1
ATOM 840 O O . TYR A 1 107 ? 5.068 -3.175 -12.462 1.00 91.00 107 TYR A O 1
ATOM 848 N N . LEU A 1 108 ? 6.587 -4.834 -12.449 1.00 90.94 108 LEU A N 1
ATOM 849 C CA . LEU A 1 108 ? 5.705 -5.817 -11.816 1.00 90.94 108 LEU A CA 1
ATOM 850 C C . LEU A 1 108 ? 5.366 -5.407 -10.380 1.00 90.94 108 LEU A C 1
ATOM 852 O O . LEU A 1 108 ? 4.206 -5.484 -9.979 1.00 90.94 108 LEU A O 1
ATOM 856 N N . TRP A 1 109 ? 6.346 -4.899 -9.625 1.00 92.94 109 TRP A N 1
ATOM 857 C CA . TRP A 1 109 ? 6.104 -4.375 -8.279 1.00 92.94 109 TRP A CA 1
ATOM 858 C C . TRP A 1 109 ? 5.103 -3.225 -8.276 1.00 92.94 109 TRP A C 1
ATOM 860 O O . TRP A 1 109 ? 4.159 -3.244 -7.487 1.00 92.94 109 TRP A O 1
ATOM 870 N N . ILE A 1 110 ? 5.264 -2.253 -9.178 1.00 92.00 110 ILE A N 1
ATOM 871 C CA . ILE A 1 110 ? 4.329 -1.127 -9.311 1.00 92.00 110 ILE A CA 1
ATOM 872 C C . ILE A 1 110 ? 2.918 -1.638 -9.618 1.00 92.00 110 ILE A C 1
ATOM 874 O O . ILE A 1 110 ? 1.953 -1.185 -9.003 1.00 92.00 110 ILE A O 1
ATOM 878 N N . PHE A 1 111 ? 2.796 -2.612 -10.519 1.00 92.75 111 PHE A N 1
ATOM 879 C CA . PHE A 1 111 ? 1.510 -3.191 -10.896 1.00 92.75 111 PHE A CA 1
ATOM 880 C C . PHE A 1 111 ? 0.819 -3.905 -9.720 1.00 92.75 111 PHE A C 1
ATOM 882 O O . PHE A 1 111 ? -0.365 -3.681 -9.458 1.00 92.75 111 PHE A O 1
ATOM 889 N N . VAL A 1 112 ? 1.562 -4.706 -8.950 1.00 94.25 112 VAL A N 1
ATOM 890 C CA . VAL A 1 112 ? 1.041 -5.394 -7.755 1.00 94.25 112 VAL A CA 1
ATOM 891 C C . VAL A 1 112 ? 0.659 -4.395 -6.657 1.00 94.25 112 VAL A C 1
ATOM 893 O O . VAL A 1 112 ? -0.404 -4.527 -6.049 1.00 94.25 112 VAL A O 1
ATOM 896 N N . ILE A 1 113 ? 1.473 -3.362 -6.420 1.00 93.44 113 ILE A N 1
ATOM 897 C CA . ILE A 1 113 ? 1.160 -2.299 -5.450 1.00 93.44 113 ILE A CA 1
ATOM 898 C C . ILE A 1 113 ? -0.112 -1.552 -5.861 1.00 93.44 113 ILE A C 1
ATOM 900 O O . ILE A 1 113 ? -0.991 -1.339 -5.023 1.00 93.44 113 ILE A O 1
ATOM 904 N N . ALA A 1 114 ? -0.256 -1.204 -7.142 1.00 93.25 114 ALA A N 1
ATOM 905 C CA . ALA A 1 114 ? -1.461 -0.561 -7.657 1.00 93.25 114 ALA A CA 1
ATOM 906 C C . ALA A 1 114 ? -2.707 -1.422 -7.401 1.00 93.25 114 ALA A C 1
ATOM 908 O O . ALA A 1 114 ? -3.719 -0.912 -6.919 1.00 93.25 114 ALA A O 1
ATOM 909 N N . TYR A 1 115 ? -2.623 -2.735 -7.623 1.00 94.75 115 TYR A N 1
ATOM 910 C CA . TYR A 1 115 ? -3.707 -3.656 -7.290 1.00 94.75 115 TYR A CA 1
ATOM 911 C C . TYR A 1 115 ? -4.024 -3.708 -5.799 1.00 94.75 115 TYR A C 1
ATOM 913 O O . TYR A 1 115 ? -5.197 -3.664 -5.431 1.00 94.75 115 TYR A O 1
ATOM 921 N N . MET A 1 116 ? -3.018 -3.763 -4.925 1.00 92.19 116 MET A N 1
ATOM 922 C CA . MET A 1 116 ? -3.247 -3.751 -3.477 1.00 92.19 116 MET A CA 1
ATOM 923 C C . MET A 1 116 ? -3.961 -2.468 -3.030 1.00 92.19 116 MET A C 1
ATOM 925 O O . MET A 1 116 ? -4.902 -2.528 -2.239 1.00 92.19 116 MET A O 1
ATOM 929 N N . LEU A 1 117 ? -3.582 -1.314 -3.587 1.00 91.25 117 LEU A N 1
ATOM 930 C CA . LEU A 1 117 ? -4.226 -0.035 -3.285 1.00 91.25 117 LEU A CA 1
ATOM 931 C C . LEU A 1 117 ? -5.662 0.033 -3.819 1.00 91.25 117 LEU A C 1
ATOM 933 O O . LEU A 1 117 ? -6.575 0.374 -3.068 1.00 91.25 117 LEU A O 1
ATOM 937 N N . ILE A 1 118 ? -5.882 -0.321 -5.089 1.00 92.50 118 ILE A N 1
ATOM 938 C CA . ILE A 1 118 ? -7.214 -0.300 -5.713 1.00 92.50 118 ILE A CA 1
ATOM 939 C C . ILE A 1 118 ? -8.140 -1.300 -5.017 1.00 92.50 118 ILE A C 1
ATOM 941 O O . ILE A 1 118 ? -9.256 -0.943 -4.637 1.00 92.50 118 ILE A O 1
ATOM 945 N N . SER A 1 119 ? -7.674 -2.533 -4.794 1.00 93.12 119 SER A N 1
ATOM 946 C CA . SER A 1 119 ? -8.451 -3.571 -4.111 1.00 93.12 119 SER A CA 1
ATOM 947 C C . SER A 1 119 ? -8.799 -3.152 -2.683 1.00 93.12 119 SER A C 1
ATOM 949 O O . SER A 1 119 ? -9.969 -3.230 -2.314 1.00 93.12 119 SER A O 1
ATOM 951 N N . GLY A 1 120 ? -7.840 -2.623 -1.917 1.00 86.31 120 GLY A N 1
ATOM 952 C CA . GLY A 1 120 ? -8.051 -2.149 -0.550 1.00 86.31 120 GLY A CA 1
ATOM 953 C C . GLY A 1 120 ? -9.010 -0.959 -0.458 1.00 86.31 120 GLY A C 1
ATOM 954 O O . GLY A 1 120 ? -9.958 -0.987 0.326 1.00 86.31 120 GLY A O 1
ATOM 955 N N . ILE A 1 121 ? -8.818 0.074 -1.284 1.00 87.50 121 ILE A N 1
ATOM 956 C CA . ILE A 1 121 ? -9.699 1.253 -1.296 1.00 87.50 121 ILE A CA 1
ATOM 957 C C . ILE A 1 121 ? -11.107 0.867 -1.752 1.00 87.50 121 ILE A C 1
ATOM 959 O O . ILE A 1 121 ? -12.083 1.238 -1.100 1.00 87.50 121 ILE A O 1
ATOM 963 N N . GLY A 1 122 ? -11.237 0.101 -2.837 1.00 88.69 122 GLY A N 1
ATOM 964 C CA . GLY A 1 122 ? -12.549 -0.320 -3.319 1.00 88.69 122 GLY A CA 1
ATOM 965 C C . GLY A 1 122 ? -13.261 -1.254 -2.339 1.00 88.69 122 GLY A C 1
ATOM 966 O O . GLY A 1 122 ? -14.468 -1.115 -2.158 1.00 88.69 122 GLY A O 1
ATOM 967 N N . ALA A 1 123 ? -12.532 -2.093 -1.596 1.00 87.44 123 ALA A N 1
ATOM 968 C CA . ALA A 1 123 ? -13.092 -2.886 -0.503 1.00 87.44 123 ALA A CA 1
ATOM 969 C C . ALA A 1 123 ? -13.700 -2.002 0.598 1.00 87.44 123 ALA A C 1
ATOM 971 O O . ALA A 1 123 ? -14.824 -2.249 1.026 1.00 87.44 123 ALA A O 1
ATOM 972 N N . LEU A 1 124 ? -13.024 -0.919 1.003 1.00 83.38 124 LEU A N 1
ATOM 973 C CA . LEU A 1 124 ? -13.564 0.042 1.980 1.00 83.38 124 LEU A CA 1
ATOM 974 C C . LEU A 1 124 ? -14.813 0.787 1.480 1.00 83.38 124 LEU A C 1
ATOM 976 O O . LEU A 1 124 ? -15.608 1.267 2.292 1.00 83.38 124 LEU A O 1
ATOM 980 N N . ILE A 1 125 ? -14.968 0.941 0.163 1.00 83.88 125 ILE A N 1
ATOM 981 C CA . ILE A 1 125 ? -16.147 1.562 -0.454 1.00 83.88 125 ILE A CA 1
ATOM 982 C C . ILE A 1 125 ? -17.303 0.558 -0.510 1.00 83.88 125 ILE A C 1
ATOM 984 O O . ILE A 1 125 ? -18.423 0.895 -0.127 1.00 83.88 125 ILE A O 1
ATOM 988 N N . VAL A 1 126 ? -17.037 -0.673 -0.957 1.00 87.00 126 VAL A N 1
ATOM 989 C CA . VAL A 1 126 ? -18.039 -1.742 -1.077 1.00 87.00 126 VAL A CA 1
ATOM 990 C C . VAL A 1 126 ? -18.538 -2.187 0.292 1.00 87.00 126 VAL A C 1
ATOM 992 O O . VAL A 1 126 ? -19.735 -2.395 0.450 1.00 87.00 126 VAL A O 1
ATOM 995 N N . SER A 1 127 ? -17.673 -2.237 1.308 1.00 78.50 127 SER A N 1
ATOM 996 C CA . SER A 1 127 ? -18.062 -2.633 2.666 1.00 78.50 127 SER A CA 1
ATOM 997 C C . SER A 1 127 ? -19.075 -1.682 3.318 1.00 78.50 127 SER A C 1
ATOM 999 O O . SER A 1 127 ? -19.661 -2.013 4.346 1.00 78.50 127 SER A O 1
ATOM 1001 N N . ARG A 1 128 ? -19.259 -0.480 2.757 1.00 71.31 128 ARG A N 1
ATOM 1002 C CA . ARG A 1 128 ? -20.214 0.534 3.228 1.00 71.31 128 ARG A CA 1
ATOM 1003 C C . ARG A 1 128 ? -21.548 0.515 2.480 1.00 71.31 128 ARG A C 1
ATOM 1005 O O . ARG A 1 128 ? -22.421 1.303 2.840 1.00 71.31 128 ARG A O 1
ATOM 1012 N N . ARG A 1 129 ? -21.689 -0.308 1.435 1.00 64.75 129 ARG A N 1
ATOM 1013 C CA . ARG A 1 129 ? -22.905 -0.430 0.619 1.00 64.75 129 ARG A CA 1
ATOM 1014 C C . ARG A 1 129 ? -23.669 -1.700 0.955 1.00 64.75 129 ARG A C 1
ATOM 1016 O O . ARG A 1 129 ? -24.878 -1.556 1.248 1.00 64.75 129 ARG A O 1
#

pLDDT: mean 85.96, std 10.51, range [45.09, 96.94]

InterPro domains:
  IPR036259 MFS transporter superfamily [G3DSA:1.20.1250.20] (4-129)
  IPR036259 MFS transporter superfamily [SSF103473] (8-127)

Sequence (129 aa):
MKKKKYAQWNITIASTGGLIGVIIGTFIFSGIDWSAILGGITGLFIIFLGNLFYVRSKKDKTPEVDERTLNNMRKYYAIIANLFLGALFLMLAAITYMGYDQISISYLWIFVIAYMLISGIGALIVSRR

Secondary structure (DSSP, 8-state):
-HHHHHHHTHHHHHHHHHHHHHHHHHHHHTS--HHHHHHHHHHHHHHHHHHHHHHHS-SS-S-S--HHHHHHHHHHHHHHHHHHHHHHHHHHHHHHHTT-----HHHHHHHHHHHHHHHHHHHHHHTT-

Radius of gyration: 20.75 Å; chains: 1; bounding box: 49×31×52 Å

Organism: NCBI:txid1185653

Foldseek 3Di:
DVVVLVVLCVQLVVLVVVLVVQCVVCCPPPRPDPVSNVVSVVVSVVSVVVSVCVSPDDPDPDPLADPQLVVLLVVLVVVLVVVLVVVVVVVVVVCVVVVNPDDDCVVVVVSVVVSVVCSVVVNVVSSVD